Protein AF-A0A7V8FVP8-F1 (afdb_monomer_lite)

Structure (mmCIF, N/CA/C/O backbone):
data_AF-A0A7V8FVP8-F1
#
_entry.id   AF-A0A7V8FVP8-F1
#
loop_
_atom_site.group_PDB
_atom_site.id
_atom_site.type_symbol
_atom_site.label_atom_id
_atom_site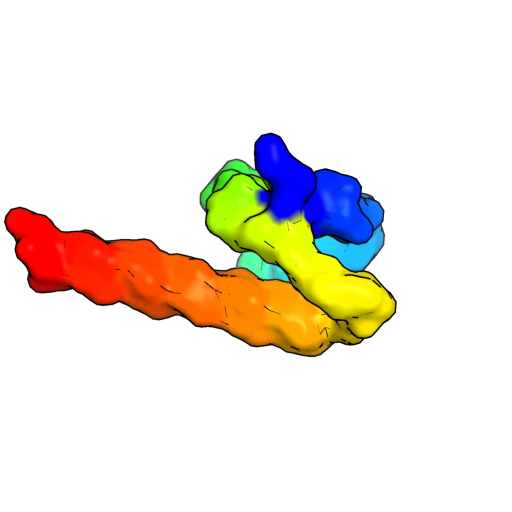.label_alt_id
_atom_site.label_comp_id
_atom_site.label_asym_id
_atom_site.label_entity_id
_atom_site.label_seq_id
_atom_site.pdbx_PDB_ins_code
_atom_site.Cartn_x
_atom_site.Cartn_y
_atom_site.Cartn_z
_atom_site.occupancy
_atom_site.B_iso_or_equiv
_atom_site.auth_seq_id
_atom_site.auth_comp_id
_atom_site.auth_asym_id
_atom_site.auth_atom_id
_atom_site.pdbx_PDB_model_num
ATOM 1 N N . MET A 1 1 ? -14.048 -6.434 -3.976 1.00 72.44 1 MET A N 1
ATOM 2 C CA . MET A 1 1 ? -13.615 -5.020 -3.906 1.00 72.44 1 MET A CA 1
ATOM 3 C C . MET A 1 1 ? -12.182 -4.967 -4.406 1.00 72.44 1 MET A C 1
ATOM 5 O O . MET A 1 1 ? -11.430 -5.841 -4.000 1.00 72.44 1 MET A O 1
ATOM 9 N N . LYS A 1 2 ? -11.819 -4.047 -5.310 1.00 90.38 2 LYS A N 1
ATOM 10 C CA . LYS A 1 2 ? -10.429 -3.941 -5.784 1.00 90.38 2 LYS A CA 1
ATOM 11 C C . LYS A 1 2 ? -9.559 -3.344 -4.670 1.00 90.38 2 LYS A C 1
ATOM 13 O O . LYS A 1 2 ? -10.002 -2.429 -3.971 1.00 90.38 2 LYS A O 1
ATOM 18 N N . THR A 1 3 ? -8.373 -3.904 -4.473 1.00 96.81 3 THR A N 1
ATOM 19 C CA . THR A 1 3 ? -7.446 -3.522 -3.399 1.00 96.81 3 THR A CA 1
ATOM 20 C C . THR A 1 3 ? -6.240 -2.772 -3.960 1.00 96.81 3 THR A C 1
ATOM 22 O O . THR A 1 3 ? -6.040 -2.710 -5.178 1.00 96.81 3 THR A O 1
ATOM 25 N N . LEU A 1 4 ? -5.411 -2.196 -3.089 1.00 96.81 4 LEU A N 1
ATOM 26 C CA . LEU A 1 4 ? -4.130 -1.615 -3.492 1.00 96.81 4 LEU A CA 1
ATOM 27 C C . LEU A 1 4 ? -3.188 -2.688 -4.063 1.00 96.81 4 LEU A C 1
ATOM 29 O O . LEU A 1 4 ? -2.437 -2.414 -5.000 1.00 96.81 4 LEU A O 1
ATOM 33 N N . PHE A 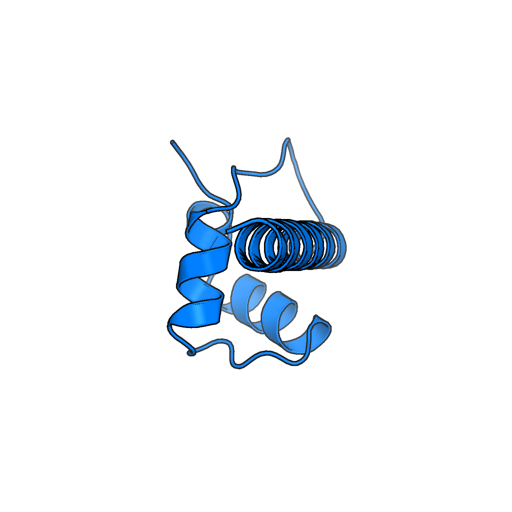1 5 ? -3.274 -3.929 -3.567 1.00 96.88 5 PHE A N 1
ATOM 34 C CA . PHE A 1 5 ? -2.558 -5.064 -4.151 1.00 96.88 5 PHE A CA 1
ATOM 35 C C . PHE A 1 5 ? -2.946 -5.285 -5.622 1.00 96.88 5 PHE A C 1
ATOM 37 O O . PHE A 1 5 ? -2.064 -5.433 -6.461 1.00 96.88 5 PHE A O 1
ATOM 44 N N . ASP A 1 6 ? -4.239 -5.242 -5.955 1.00 96.44 6 ASP A N 1
ATOM 45 C CA . ASP A 1 6 ? -4.729 -5.461 -7.329 1.00 96.44 6 ASP A CA 1
ATOM 46 C C . ASP A 1 6 ? -4.486 -4.264 -8.267 1.00 96.44 6 ASP A C 1
ATOM 48 O O . ASP A 1 6 ? -4.625 -4.379 -9.486 1.00 96.44 6 ASP A O 1
ATOM 52 N N . GLN A 1 7 ? -4.217 -3.081 -7.708 1.00 95.69 7 GLN A N 1
ATOM 53 C CA . GLN A 1 7 ? -3.972 -1.846 -8.459 1.00 95.69 7 GLN A CA 1
ATOM 54 C C . GLN A 1 7 ? -2.488 -1.631 -8.774 1.00 95.69 7 GLN A C 1
ATOM 56 O O . GLN A 1 7 ? -2.170 -0.839 -9.652 1.00 95.69 7 GLN A O 1
ATOM 61 N N . THR A 1 8 ? -1.602 -2.337 -8.076 1.00 95.88 8 THR A N 1
ATOM 62 C CA . THR A 1 8 ? -0.153 -2.211 -8.229 1.00 95.88 8 THR A CA 1
ATOM 63 C C . THR A 1 8 ? 0.419 -3.369 -9.043 1.00 95.88 8 THR A C 1
ATOM 65 O O . THR A 1 8 ? -0.082 -4.496 -9.029 1.00 95.88 8 THR A O 1
ATOM 68 N N . THR A 1 9 ? 1.499 -3.109 -9.763 1.00 96.75 9 THR A N 1
ATOM 69 C CA . THR A 1 9 ? 2.339 -4.122 -10.405 1.00 96.75 9 THR A CA 1
ATOM 70 C C . THR A 1 9 ? 3.332 -4.715 -9.402 1.00 96.75 9 THR A C 1
ATOM 72 O O . THR A 1 9 ? 3.407 -4.309 -8.239 1.00 96.75 9 THR A O 1
ATOM 75 N N . GLN A 1 10 ? 4.097 -5.724 -9.824 1.00 96.50 10 GLN A N 1
ATOM 76 C CA . GLN A 1 10 ? 5.138 -6.305 -8.976 1.00 96.50 10 GLN A CA 1
ATOM 77 C C . GLN A 1 10 ? 6.240 -5.291 -8.643 1.00 96.50 10 GLN A C 1
ATOM 79 O O . GLN A 1 10 ? 6.638 -5.211 -7.482 1.00 96.50 10 GLN A O 1
ATOM 84 N N . ASP A 1 11 ? 6.663 -4.490 -9.619 1.00 97.25 11 ASP A N 1
ATOM 85 C CA . ASP A 1 11 ? 7.718 -3.490 -9.437 1.00 97.25 11 ASP A CA 1
ATOM 86 C C . ASP A 1 11 ? 7.256 -2.354 -8.524 1.00 97.25 11 ASP A C 1
ATOM 88 O O . ASP A 1 11 ? 7.974 -1.943 -7.616 1.00 97.25 11 ASP A O 1
ATOM 92 N N . GLU A 1 12 ? 6.012 -1.898 -8.674 1.00 97.31 12 GLU A N 1
ATOM 93 C CA . GLU A 1 12 ? 5.444 -0.883 -7.782 1.00 97.31 12 GLU A CA 1
ATOM 94 C C . GLU A 1 12 ? 5.349 -1.395 -6.341 1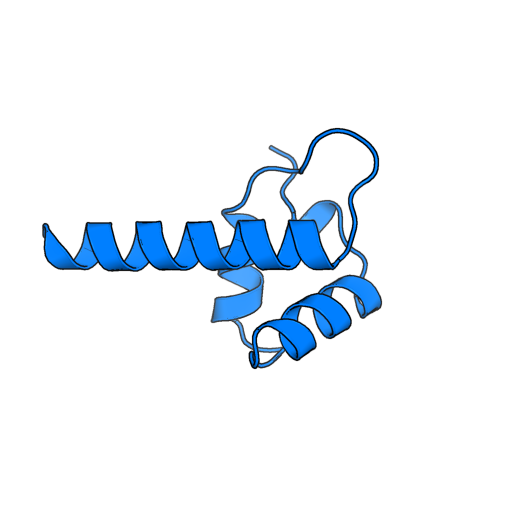.00 97.31 12 GLU A C 1
ATOM 96 O O . GLU A 1 12 ? 5.693 -0.671 -5.408 1.00 97.31 12 GLU A O 1
ATOM 101 N N . ARG A 1 13 ? 4.963 -2.662 -6.135 1.00 97.62 13 ARG A N 1
ATOM 102 C CA . ARG A 1 13 ? 4.986 -3.286 -4.801 1.00 97.62 13 ARG A CA 1
ATOM 103 C C . ARG A 1 13 ? 6.393 -3.374 -4.226 1.00 97.62 13 ARG A C 1
ATOM 105 O O . ARG A 1 13 ? 6.560 -3.134 -3.033 1.00 97.62 13 ARG A O 1
ATOM 112 N N . TYR A 1 14 ? 7.386 -3.699 -5.048 1.00 97.62 14 TYR A N 1
ATOM 113 C CA . TYR A 1 14 ? 8.785 -3.690 -4.631 1.00 97.62 14 TYR A CA 1
ATOM 114 C C . TYR A 1 14 ? 9.224 -2.288 -4.184 1.00 97.62 14 TYR A C 1
ATOM 116 O O . TYR A 1 14 ? 9.787 -2.142 -3.101 1.00 97.62 14 TYR A O 1
ATOM 124 N N . MET A 1 15 ? 8.878 -1.247 -4.946 1.00 97.94 15 MET A N 1
ATOM 125 C CA . MET A 1 15 ? 9.190 0.142 -4.595 1.00 97.94 15 MET A CA 1
ATOM 126 C C . MET A 1 15 ? 8.491 0.595 -3.308 1.00 97.94 15 MET A C 1
ATOM 128 O O . MET A 1 15 ? 9.109 1.256 -2.475 1.00 97.94 15 MET A O 1
ATOM 132 N N . ILE A 1 16 ? 7.224 0.212 -3.109 1.00 97.50 16 ILE A N 1
ATOM 133 C CA . ILE A 1 16 ? 6.505 0.477 -1.855 1.00 97.50 16 ILE A CA 1
ATOM 134 C C . ILE A 1 16 ? 7.237 -0.188 -0.689 1.00 97.50 16 ILE A C 1
ATOM 136 O O . ILE A 1 16 ? 7.523 0.488 0.295 1.00 97.50 16 ILE A O 1
ATOM 140 N N . ALA A 1 17 ? 7.559 -1.481 -0.808 1.00 96.88 17 ALA A N 1
ATOM 141 C CA . ALA A 1 17 ? 8.252 -2.244 0.228 1.00 96.88 17 ALA A CA 1
ATOM 142 C C . ALA A 1 17 ? 9.608 -1.621 0.588 1.00 96.88 17 ALA A C 1
ATOM 144 O O . ALA A 1 17 ? 9.923 -1.483 1.769 1.00 96.88 17 ALA A O 1
ATOM 145 N N . LEU A 1 18 ? 10.365 -1.169 -0.417 1.00 96.94 18 LEU A N 1
ATOM 146 C CA . LEU A 1 18 ? 11.643 -0.491 -0.225 1.00 96.94 18 LEU A CA 1
ATOM 147 C C . LEU A 1 18 ? 11.492 0.817 0.568 1.00 96.94 18 LEU A C 1
ATOM 149 O O . LEU A 1 18 ? 12.277 1.060 1.480 1.00 96.94 18 LEU A O 1
ATOM 153 N N . LEU A 1 19 ? 10.467 1.631 0.283 1.00 96.19 19 LEU A N 1
ATOM 154 C CA . LEU A 1 19 ? 10.2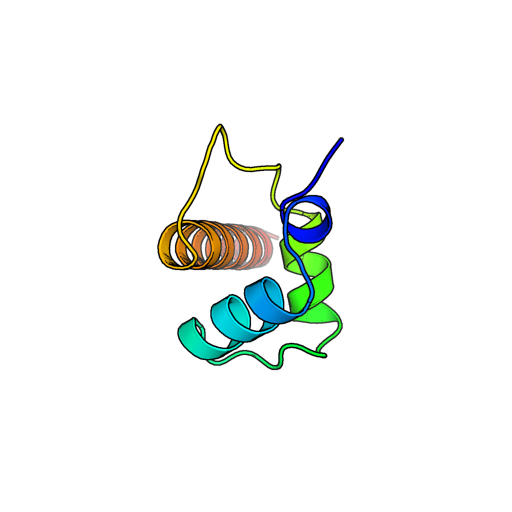27 2.883 1.017 1.00 96.19 19 LEU A CA 1
ATOM 155 C C . LEU A 1 19 ? 9.873 2.668 2.492 1.00 96.19 19 LEU A C 1
ATOM 157 O O . LEU A 1 19 ? 10.232 3.492 3.329 1.00 96.19 19 LEU A O 1
ATOM 161 N N . ILE A 1 20 ? 9.151 1.594 2.809 1.00 94.12 20 ILE A N 1
ATOM 162 C CA . ILE A 1 20 ? 8.707 1.305 4.182 1.00 94.12 20 ILE A CA 1
ATOM 163 C C . ILE A 1 20 ? 9.663 0.374 4.942 1.00 94.12 20 ILE A C 1
ATOM 165 O O . ILE A 1 20 ? 9.393 0.044 6.093 1.00 94.12 20 ILE A O 1
ATOM 169 N N . GLY A 1 21 ? 10.744 -0.086 4.302 1.00 93.50 21 GLY A N 1
ATOM 170 C CA . GLY A 1 21 ? 11.687 -1.042 4.887 1.00 93.50 21 GLY A CA 1
ATOM 171 C C . GLY A 1 21 ? 11.106 -2.445 5.111 1.00 93.50 21 GLY A C 1
ATOM 172 O O . GLY A 1 21 ? 11.502 -3.121 6.057 1.00 93.50 21 GLY A O 1
ATOM 173 N N . ALA A 1 22 ? 10.158 -2.884 4.278 1.00 91.81 22 ALA A N 1
ATOM 174 C CA . ALA A 1 22 ? 9.540 -4.207 4.364 1.00 91.81 22 ALA A CA 1
ATOM 175 C C . ALA A 1 22 ? 10.131 -5.194 3.346 1.00 91.81 22 ALA A C 1
ATOM 177 O O . ALA A 1 22 ? 10.652 -4.811 2.299 1.00 91.81 22 ALA A O 1
ATOM 178 N N . ASP A 1 23 ? 9.969 -6.492 3.610 1.00 91.62 23 ASP A N 1
ATOM 179 C CA . ASP A 1 23 ? 10.203 -7.526 2.602 1.00 91.62 23 ASP A CA 1
ATOM 180 C C . ASP A 1 23 ? 9.035 -7.564 1.602 1.00 91.62 23 ASP A C 1
ATOM 182 O O . ASP A 1 23 ? 7.917 -7.967 1.935 1.00 91.62 23 ASP A O 1
ATOM 186 N N . SER A 1 24 ? 9.314 -7.187 0.350 1.00 87.81 24 SER A N 1
ATOM 187 C CA . SER A 1 24 ? 8.345 -7.205 -0.756 1.00 87.81 24 SER A CA 1
ATOM 188 C C . SER A 1 24 ? 7.725 -8.583 -1.022 1.00 87.81 24 SER A C 1
ATOM 190 O O . SER A 1 24 ? 6.608 -8.672 -1.545 1.00 87.81 24 SER A O 1
ATOM 192 N N . ASN A 1 25 ? 8.415 -9.669 -0.655 1.00 87.00 25 ASN A N 1
ATOM 193 C CA . ASN A 1 25 ? 7.915 -11.029 -0.799 1.00 87.00 25 ASN A CA 1
ATOM 194 C C . ASN A 1 25 ? 7.185 -11.556 0.433 1.00 87.00 25 ASN A C 1
ATOM 196 O O . ASN A 1 25 ? 6.461 -12.551 0.306 1.00 87.00 25 ASN A O 1
ATOM 200 N N . GLY A 1 26 ? 7.296 -10.852 1.558 1.00 92.12 26 GLY A N 1
ATOM 201 C CA . GLY A 1 26 ? 6.683 -11.211 2.821 1.00 92.12 26 GLY A CA 1
ATOM 202 C C . GLY A 1 26 ? 5.166 -11.344 2.708 1.00 92.12 26 GLY A C 1
ATOM 203 O O . GLY A 1 26 ? 4.471 -10.472 2.176 1.00 92.12 26 GLY A O 1
ATOM 204 N N . ALA A 1 27 ? 4.632 -12.443 3.244 1.00 93.19 27 ALA A N 1
ATOM 205 C CA . ALA A 1 27 ? 3.193 -12.692 3.259 1.00 93.19 27 ALA A CA 1
ATOM 206 C C . ALA A 1 27 ? 2.435 -11.570 3.986 1.00 93.19 27 ALA A C 1
ATOM 208 O O . ALA A 1 27 ? 1.399 -11.124 3.501 1.00 93.19 27 ALA A O 1
ATOM 209 N N . HIS A 1 28 ? 2.988 -11.060 5.093 1.00 92.31 28 HIS A N 1
ATOM 210 C CA . HIS A 1 28 ? 2.389 -9.966 5.858 1.00 92.31 28 HIS A CA 1
ATOM 211 C C . HIS A 1 28 ? 2.238 -8.687 5.020 1.00 92.31 28 HIS A C 1
ATOM 213 O O . HIS A 1 28 ? 1.140 -8.143 4.936 1.00 92.31 28 HIS A O 1
ATOM 219 N N . PHE A 1 29 ? 3.295 -8.270 4.316 1.00 95.75 29 PHE A N 1
ATOM 220 C CA . PHE A 1 29 ? 3.259 -7.108 3.424 1.00 95.75 29 PHE A CA 1
ATOM 221 C C . PHE A 1 29 ? 2.180 -7.251 2.344 1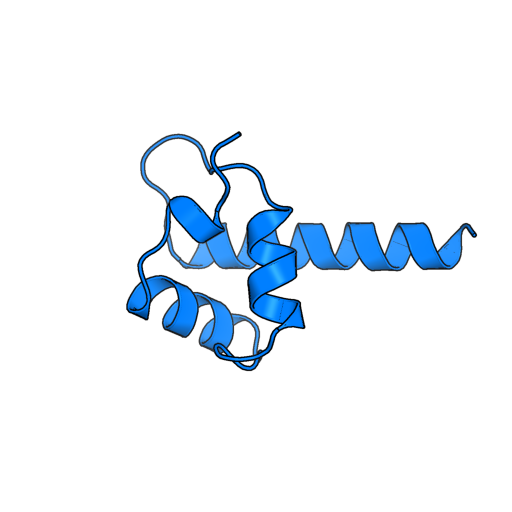.00 95.75 29 PHE A C 1
ATOM 223 O O . PHE A 1 29 ? 1.332 -6.375 2.162 1.00 95.75 29 PHE A O 1
ATOM 230 N N . LYS A 1 30 ? 2.159 -8.401 1.660 1.00 95.31 30 LYS A N 1
ATOM 231 C CA . LYS A 1 30 ? 1.172 -8.676 0.608 1.00 95.31 30 LYS A CA 1
ATOM 232 C C . LYS A 1 30 ? -0.256 -8.718 1.156 1.00 95.31 30 LYS A C 1
ATOM 234 O O . LYS A 1 30 ? -1.168 -8.252 0.482 1.00 95.31 30 LYS A O 1
ATOM 239 N N . ASN A 1 31 ? -0.458 -9.260 2.355 1.00 95.38 31 ASN A N 1
ATOM 240 C CA . ASN A 1 31 ? -1.772 -9.323 2.993 1.00 95.38 31 ASN A CA 1
ATOM 241 C C . ASN A 1 31 ? -2.258 -7.937 3.422 1.00 95.38 31 ASN A C 1
ATOM 243 O O . ASN A 1 31 ? -3.387 -7.584 3.100 1.00 95.38 31 ASN A O 1
ATOM 247 N N . MET A 1 32 ? -1.396 -7.105 4.011 1.00 95.50 32 MET A N 1
ATOM 248 C CA . MET A 1 32 ? -1.744 -5.719 4.339 1.00 95.50 32 MET A CA 1
ATOM 249 C C . MET A 1 32 ? -2.136 -4.905 3.105 1.00 95.50 32 MET A C 1
ATOM 251 O O . MET A 1 32 ? -3.127 -4.180 3.138 1.00 95.50 32 MET A O 1
ATOM 255 N N . LEU A 1 33 ? -1.451 -5.077 1.969 1.00 96.56 33 LEU A N 1
ATOM 256 C CA . LEU A 1 33 ? -1.865 -4.431 0.716 1.00 96.56 33 LEU A CA 1
ATOM 257 C C . LEU A 1 33 ? -3.254 -4.873 0.219 1.00 96.56 33 LEU A C 1
ATOM 259 O O . LEU A 1 33 ? -3.926 -4.096 -0.460 1.00 96.56 33 LEU A O 1
ATOM 263 N N . ARG A 1 34 ? -3.690 -6.097 0.542 1.00 97.00 34 ARG A N 1
ATOM 264 C CA . ARG A 1 34 ? -5.031 -6.608 0.203 1.00 97.00 34 ARG A CA 1
ATOM 265 C C . ARG A 1 34 ? -6.121 -6.102 1.143 1.00 97.00 34 ARG A C 1
ATOM 267 O O . ARG A 1 34 ? -7.296 -6.187 0.809 1.00 97.00 34 ARG A O 1
ATOM 274 N N . GLU A 1 35 ? -5.755 -5.560 2.296 1.00 95.94 35 GLU A N 1
ATOM 275 C CA . GLU A 1 35 ? -6.707 -4.929 3.214 1.00 95.94 35 GLU A CA 1
ATOM 276 C C . GLU A 1 35 ? -6.929 -3.447 2.904 1.00 95.94 35 GLU A C 1
ATOM 278 O O . GLU A 1 35 ? -7.913 -2.854 3.347 1.00 95.94 35 GLU A O 1
ATOM 283 N N . ILE A 1 36 ? -6.034 -2.843 2.121 1.00 96.94 36 ILE A N 1
ATOM 284 C CA . ILE A 1 36 ? -6.126 -1.442 1.721 1.00 96.94 36 ILE A CA 1
ATOM 285 C C . ILE A 1 36 ? -7.018 -1.347 0.477 1.00 96.94 36 ILE A C 1
ATOM 287 O O . ILE A 1 36 ? -6.690 -1.940 -0.557 1.00 96.94 36 ILE A O 1
ATOM 291 N N . PRO A 1 37 ? -8.135 -0.598 0.529 1.00 96.62 37 PRO A N 1
ATOM 292 C CA . PRO A 1 37 ? -8.938 -0.317 -0.656 1.00 96.62 37 PRO A CA 1
ATOM 293 C C . PRO A 1 37 ? -8.106 0.374 -1.742 1.00 96.62 37 PRO A C 1
ATOM 295 O O . PRO A 1 37 ? -7.179 1.120 -1.428 1.00 96.62 37 PRO A O 1
ATOM 298 N N . SER A 1 38 ? -8.453 0.164 -3.015 1.00 96.56 38 SER A N 1
ATOM 299 C CA . SER A 1 38 ? -7.824 0.897 -4.121 1.00 96.56 38 SER A CA 1
ATOM 300 C C . SER A 1 38 ? -7.834 2.412 -3.890 1.00 96.56 38 SER A C 1
ATOM 302 O O . SER A 1 38 ? -8.811 2.977 -3.392 1.00 96.56 38 SER A O 1
ATOM 304 N N . LEU A 1 39 ? -6.742 3.067 -4.280 1.00 95.81 39 LEU A N 1
ATOM 305 C CA . LEU A 1 39 ? -6.609 4.516 -4.196 1.00 95.81 39 LEU A CA 1
ATOM 306 C C . LEU A 1 39 ? -7.323 5.182 -5.384 1.00 95.81 39 LEU A C 1
ATOM 308 O O . LEU A 1 39 ? -7.333 4.622 -6.487 1.00 95.81 39 LEU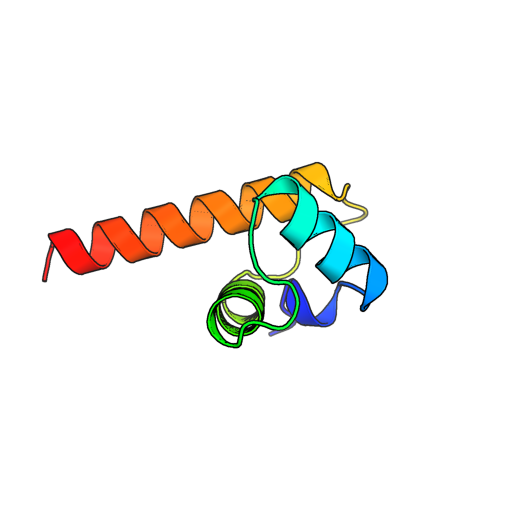 A O 1
ATOM 312 N N . PRO A 1 40 ? -7.937 6.361 -5.180 1.00 92.75 40 PRO A N 1
ATOM 313 C CA . PRO A 1 40 ? -8.648 7.064 -6.239 1.00 92.75 40 PRO A CA 1
ATOM 314 C C . PRO A 1 40 ? -7.676 7.628 -7.282 1.00 92.75 40 PRO A C 1
ATOM 316 O O . PRO A 1 40 ? -6.664 8.226 -6.932 1.00 92.75 40 PRO A O 1
ATOM 319 N N . GLY A 1 41 ? -8.033 7.498 -8.562 1.00 88.50 41 GLY A N 1
ATOM 320 C CA . GLY A 1 41 ? -7.283 8.091 -9.672 1.00 88.50 41 GLY A CA 1
ATOM 321 C C . GLY A 1 41 ? -5.859 7.550 -9.830 1.00 88.50 41 GLY A C 1
ATOM 322 O O . GLY A 1 41 ? -5.549 6.421 -9.442 1.00 88.50 41 GLY A O 1
ATOM 323 N N . SER A 1 42 ? -5.003 8.365 -10.445 1.00 91.75 42 SER A N 1
ATOM 324 C CA . SER A 1 42 ? -3.558 8.132 -10.474 1.00 91.75 42 SER A CA 1
ATOM 325 C C . SER A 1 42 ? -2.967 8.472 -9.108 1.00 91.75 42 SER A C 1
ATOM 327 O O . SER A 1 42 ? -3.278 9.523 -8.554 1.00 91.75 42 SER A O 1
ATOM 329 N N . PHE A 1 43 ? -2.098 7.611 -8.590 1.00 95.56 43 PHE A N 1
ATOM 330 C CA . PHE A 1 43 ? -1.411 7.809 -7.316 1.00 95.56 43 PHE A CA 1
ATOM 331 C C . PHE A 1 43 ? 0.093 7.593 -7.491 1.00 95.56 43 PHE A C 1
ATOM 333 O O . PHE A 1 43 ? 0.552 6.927 -8.419 1.00 95.56 43 PHE A O 1
ATOM 340 N N . THR A 1 44 ? 0.866 8.159 -6.578 1.00 97.31 44 THR A N 1
ATOM 341 C CA . THR A 1 44 ? 2.315 7.989 -6.485 1.00 97.31 44 THR A CA 1
ATOM 342 C C . THR A 1 44 ? 2.674 6.815 -5.573 1.00 97.31 44 THR A C 1
ATOM 344 O O . THR A 1 44 ? 1.936 6.463 -4.651 1.00 97.31 44 THR A O 1
ATOM 347 N N . ILE A 1 45 ? 3.870 6.249 -5.746 1.00 97.50 45 ILE A N 1
ATOM 348 C CA . ILE A 1 45 ? 4.397 5.214 -4.838 1.00 97.50 45 ILE A CA 1
ATOM 349 C C . ILE A 1 45 ? 4.428 5.701 -3.378 1.00 97.50 45 ILE A C 1
ATOM 351 O O . ILE A 1 45 ? 4.125 4.934 -2.465 1.00 97.50 45 ILE A O 1
ATOM 355 N N . GLY A 1 46 ? 4.718 6.986 -3.147 1.00 97.00 46 GLY A N 1
ATOM 356 C CA . GLY A 1 46 ? 4.692 7.584 -1.810 1.00 97.00 46 GLY A CA 1
ATOM 357 C C . GLY A 1 46 ? 3.296 7.592 -1.176 1.00 97.00 46 GLY A C 1
ATOM 358 O O . GLY A 1 46 ? 3.160 7.336 0.020 1.00 97.00 46 GLY A O 1
ATOM 359 N N . GLU A 1 47 ? 2.242 7.821 -1.961 1.00 97.75 47 GLU A N 1
ATOM 360 C CA . GLU A 1 47 ? 0.856 7.743 -1.479 1.00 97.75 47 GLU A CA 1
ATOM 361 C C . GLU A 1 47 ? 0.444 6.309 -1.144 1.00 97.75 47 GLU A C 1
ATOM 363 O O . GLU A 1 47 ? -0.206 6.087 -0.119 1.00 97.75 47 GLU A O 1
ATOM 368 N N . ALA A 1 48 ? 0.880 5.333 -1.941 1.00 97.50 48 ALA A N 1
ATOM 369 C CA . ALA A 1 48 ? 0.678 3.918 -1.642 1.00 97.50 48 ALA A CA 1
ATOM 370 C C . ALA A 1 48 ? 1.408 3.491 -0.356 1.00 97.50 48 ALA A C 1
ATOM 372 O O . ALA A 1 48 ? 0.806 2.854 0.511 1.00 97.50 48 ALA A O 1
ATOM 373 N N . ALA A 1 49 ? 2.662 3.917 -0.171 1.00 97.62 49 ALA A N 1
ATOM 374 C CA . ALA A 1 49 ? 3.413 3.689 1.064 1.00 97.62 49 ALA A CA 1
ATOM 375 C C . ALA A 1 49 ? 2.731 4.345 2.279 1.00 97.62 49 ALA A C 1
ATOM 377 O O . ALA A 1 49 ? 2.567 3.717 3.324 1.00 97.62 49 ALA A O 1
ATOM 378 N N . LYS A 1 50 ? 2.234 5.580 2.136 1.00 97.62 50 LYS A N 1
ATOM 379 C CA . LYS A 1 50 ? 1.473 6.267 3.190 1.00 97.62 50 LYS A CA 1
ATOM 380 C C . LYS A 1 50 ? 0.182 5.525 3.547 1.00 97.62 50 LYS A C 1
ATOM 382 O O . LYS A 1 50 ? -0.163 5.446 4.726 1.00 97.62 50 LYS A O 1
ATOM 387 N N . ALA A 1 51 ? -0.542 5.000 2.557 1.00 97.38 51 ALA A N 1
ATOM 388 C CA . ALA A 1 51 ? -1.740 4.195 2.788 1.00 97.38 51 ALA A CA 1
ATOM 389 C C . ALA A 1 51 ? -1.411 2.910 3.562 1.00 97.38 51 ALA A C 1
ATOM 391 O O . ALA A 1 51 ? -2.124 2.566 4.504 1.00 97.38 51 ALA A O 1
ATOM 392 N N . TYR A 1 52 ? -0.290 2.268 3.230 1.00 97.19 52 TYR A N 1
ATOM 393 C CA . TYR A 1 52 ? 0.217 1.107 3.953 1.00 97.19 52 TYR A CA 1
ATOM 394 C C . TYR A 1 52 ? 0.550 1.417 5.415 1.00 97.19 52 TYR A C 1
ATOM 396 O O . TYR A 1 52 ? 0.046 0.743 6.311 1.00 97.19 52 TYR A O 1
ATOM 404 N N . CYS A 1 53 ? 1.306 2.485 5.687 1.00 96.44 53 CYS A N 1
ATOM 405 C CA . CYS A 1 53 ? 1.621 2.882 7.063 1.00 96.44 53 CYS A CA 1
ATOM 406 C C . CYS A 1 53 ? 0.354 3.165 7.885 1.00 96.44 53 CYS A C 1
ATOM 408 O O . CYS A 1 53 ? 0.264 2.760 9.041 1.00 96.44 53 CYS A O 1
ATOM 410 N N . LYS A 1 54 ? -0.662 3.802 7.285 1.00 96.25 54 LYS A N 1
ATOM 411 C CA . LYS A 1 54 ? -1.963 4.003 7.945 1.00 96.25 54 LYS A CA 1
ATOM 412 C C . LYS A 1 54 ? -2.657 2.683 8.287 1.00 96.25 54 LYS A C 1
ATOM 414 O O . LYS A 1 54 ? -3.324 2.616 9.315 1.00 96.25 54 LYS A O 1
ATOM 419 N N . GLN A 1 55 ? -2.536 1.660 7.440 1.00 95.62 55 GLN A N 1
ATOM 420 C CA . GLN A 1 55 ? -3.111 0.343 7.718 1.00 95.62 55 GLN A CA 1
ATOM 421 C C . GLN A 1 55 ? -2.391 -0.353 8.874 1.00 95.62 55 GLN A C 1
ATOM 423 O O . GLN A 1 55 ? -3.066 -0.888 9.748 1.00 95.62 55 GLN A O 1
ATOM 428 N N . ILE A 1 56 ? -1.056 -0.270 8.938 1.00 93.44 56 ILE A N 1
ATOM 429 C CA . ILE A 1 56 ? -0.299 -0.784 10.091 1.00 93.44 56 ILE A CA 1
ATOM 430 C C . ILE A 1 56 ? -0.763 -0.117 11.384 1.00 93.44 56 ILE A C 1
ATOM 432 O O . ILE A 1 56 ? -1.041 -0.810 12.354 1.00 93.44 56 ILE A O 1
ATOM 436 N N . VAL A 1 57 ? -0.868 1.216 11.408 1.00 93.81 57 VAL A N 1
ATOM 437 C CA . VAL A 1 57 ? -1.298 1.939 12.617 1.00 93.81 57 VAL A CA 1
ATOM 438 C C . VAL A 1 57 ? -2.663 1.435 13.088 1.00 93.81 57 VAL A C 1
ATOM 440 O O . VAL A 1 57 ? -2.804 1.068 14.248 1.00 93.81 57 VAL A O 1
ATOM 443 N N . LYS A 1 58 ? -3.636 1.295 12.177 1.00 93.44 58 LYS A N 1
ATOM 444 C CA . LYS A 1 58 ? -4.958 0.734 12.507 1.00 93.44 58 LYS A CA 1
ATOM 445 C C . LYS A 1 58 ? -4.893 -0.699 13.031 1.00 93.44 58 LYS A C 1
ATOM 447 O O . LYS A 1 58 ? -5.696 -1.067 13.884 1.00 93.44 58 LYS A O 1
ATOM 452 N N . PHE A 1 59 ? -4.009 -1.525 12.476 1.00 91.06 59 PHE A N 1
ATOM 453 C CA . PHE A 1 59 ? -3.807 -2.897 12.931 1.00 91.06 59 PHE A CA 1
ATOM 454 C C . PHE A 1 59 ? -3.289 -2.916 14.378 1.00 91.06 59 PHE A C 1
ATOM 456 O O . PHE A 1 59 ? -3.898 -3.552 15.232 1.00 91.06 59 PHE A O 1
ATOM 463 N N . LEU A 1 60 ? -2.249 -2.132 14.671 1.00 90.44 60 LEU A N 1
ATOM 464 C CA . LEU A 1 60 ? -1.660 -2.027 16.011 1.00 90.44 60 LEU A CA 1
ATOM 465 C C . LEU A 1 60 ? -2.633 -1.434 17.045 1.00 90.44 60 LEU A C 1
ATOM 467 O O . LEU A 1 60 ? -2.705 -1.904 18.179 1.00 90.44 60 LEU A O 1
ATOM 471 N N . GLU A 1 61 ? -3.418 -0.426 16.660 1.00 92.62 61 GLU A N 1
ATOM 472 C CA . GLU A 1 61 ? -4.447 0.165 17.525 1.00 92.62 61 GLU A CA 1
ATOM 473 C C . GLU A 1 61 ? -5.537 -0.852 17.900 1.00 92.62 61 GLU A C 1
ATOM 475 O O . GLU A 1 61 ? -5.973 -0.884 19.053 1.00 92.62 61 GLU A O 1
ATOM 480 N N . LYS A 1 62 ? -5.944 -1.719 16.960 1.00 83.00 62 LYS A N 1
ATOM 481 C CA . LYS A 1 62 ? -6.904 -2.802 17.231 1.00 83.00 62 LYS A CA 1
ATOM 482 C C . LYS A 1 62 ? -6.350 -3.842 18.197 1.00 83.00 62 LYS A C 1
ATOM 484 O O . LYS A 1 62 ? -7.079 -4.272 19.081 1.00 83.00 62 LYS A O 1
ATOM 489 N N . GLU A 1 63 ? -5.085 -4.232 18.048 1.00 75.75 63 GLU A N 1
ATOM 490 C CA . GLU A 1 63 ? -4.451 -5.183 18.971 1.00 75.75 63 GLU A CA 1
ATOM 491 C C . GLU A 1 63 ? -4.265 -4.603 20.380 1.00 75.75 63 GLU A C 1
ATOM 493 O O . GLU A 1 63 ? -4.244 -5.349 21.349 1.00 75.75 63 GLU A O 1
ATOM 498 N N . THR A 1 64 ? -4.188 -3.276 20.519 1.00 60.69 64 THR A N 1
ATOM 499 C CA . THR A 1 64 ? -4.039 -2.611 21.828 1.00 60.69 64 THR A CA 1
ATOM 500 C C . THR A 1 64 ? -5.367 -2.492 22.597 1.00 60.69 64 THR A C 1
ATOM 502 O O . THR A 1 64 ? -5.363 -2.229 23.797 1.00 60.69 64 THR A O 1
ATOM 505 N N . THR A 1 65 ? -6.513 -2.655 21.926 1.00 58.47 65 THR A N 1
ATOM 506 C CA . THR A 1 65 ? -7.858 -2.535 22.532 1.00 58.47 65 THR A CA 1
ATOM 507 C C . THR A 1 65 ? -8.591 -3.868 22.715 1.00 58.47 65 THR A C 1
ATOM 509 O O . THR A 1 65 ? -9.726 -3.859 23.198 1.00 58.47 65 THR A O 1
ATOM 512 N N . ALA A 1 66 ? -7.963 -4.988 22.348 1.00 52.66 66 ALA A N 1
ATOM 513 C CA . ALA A 1 66 ? -8.464 -6.352 22.546 1.00 52.66 66 ALA A CA 1
ATOM 514 C C . ALA A 1 66 ? -7.898 -6.975 23.830 1.00 52.66 66 ALA A C 1
ATOM 516 O O . ALA A 1 66 ? -8.652 -7.739 24.474 1.00 52.66 66 ALA A O 1
#

Secondary structure (DSSP, 8-state):
--BHHHHS-HHHHHHHHHHHT--TT-HHHHHHHHHSBPPSSS--HHHHHHHHHHHHHHHHHHHH--

Foldseek 3Di:
DQFQLNVDDLVLLVLLCVVLVHDSPDPVSSVLRRVHHDDPDDDDSVVSNVSSVVSVVVVVVVVVVD

Radius of gyration: 11.58 Å; chains: 1; bounding box: 25×21×33 Å

Organism: NCBI:txid92645

pLDDT: mean 92.57, std 9.02, range [52.66, 97.94]

Sequence (66 aa):
MKTLFDQTTQDERYMIALLIGADSNGAHFKNMLREIPSLPGSFTIGEAAKAYCKQIVKFLEKETTA